Protein AF-A0A2I0IIH4-F1 (afdb_monomer_lite)

Radius of gyration: 18.29 Å; chains: 1; bounding box: 28×23×61 Å

pLDDT: mean 74.37, std 15.74, range [50.78, 95.94]

Organism: Punica granatum (NCBI:txid22663)

Structure (mmCIF, N/CA/C/O backbone):
data_AF-A0A2I0IIH4-F1
#
_entry.id   AF-A0A2I0IIH4-F1
#
loop_
_atom_site.group_PDB
_atom_site.id
_atom_site.type_symbol
_atom_site.label_atom_id
_atom_site.label_alt_id
_atom_site.label_comp_id
_atom_site.label_asym_id
_atom_site.label_entity_id
_atom_site.label_seq_id
_atom_site.pdbx_PDB_ins_code
_atom_site.Cartn_x
_atom_site.Cartn_y
_atom_site.Cartn_z
_atom_site.occupancy
_atom_site.B_iso_or_equiv
_atom_site.auth_seq_id
_atom_site.auth_comp_id
_atom_site.auth_asym_id
_atom_site.auth_atom_id
_atom_site.pdbx_PDB_model_num
ATOM 1 N N . MET A 1 1 ? -6.801 -5.791 16.199 1.00 65.44 1 MET A N 1
ATOM 2 C CA . MET A 1 1 ? -7.485 -6.075 14.915 1.00 65.44 1 MET A CA 1
ATOM 3 C C . MET A 1 1 ? -6.953 -5.133 13.851 1.00 65.44 1 MET A C 1
ATOM 5 O O . MET A 1 1 ? -6.608 -4.003 14.171 1.00 65.44 1 MET A O 1
ATOM 9 N N . GLU A 1 2 ? -6.829 -5.602 12.614 1.00 83.62 2 GLU A N 1
ATOM 10 C CA . GLU A 1 2 ? -6.387 -4.783 11.482 1.00 83.62 2 GLU A CA 1
ATOM 11 C C . GLU A 1 2 ? -7.613 -4.146 10.827 1.00 83.62 2 GLU A C 1
ATOM 13 O O . GLU A 1 2 ? -8.373 -4.831 10.141 1.00 83.62 2 GLU A O 1
ATOM 18 N N . ALA A 1 3 ? -7.846 -2.858 11.085 1.00 90.31 3 ALA A N 1
ATOM 19 C CA . ALA A 1 3 ? -9.035 -2.169 10.597 1.00 90.31 3 ALA A CA 1
ATOM 20 C C . ALA A 1 3 ? -9.043 -2.113 9.064 1.00 90.31 3 ALA A C 1
ATOM 22 O O . ALA A 1 3 ? -10.098 -2.294 8.465 1.00 90.31 3 ALA A O 1
ATOM 23 N N . TYR A 1 4 ? -7.876 -1.981 8.416 1.00 93.00 4 TYR A N 1
ATOM 24 C CA . TYR A 1 4 ? -7.776 -1.941 6.950 1.00 93.00 4 TYR A CA 1
ATOM 25 C C . TYR A 1 4 ? -8.327 -3.192 6.236 1.00 93.00 4 TYR A C 1
ATOM 27 O O . TYR A 1 4 ? -8.836 -3.078 5.114 1.00 93.00 4 TYR A O 1
ATOM 35 N N . LYS A 1 5 ? -8.290 -4.365 6.891 1.00 92.94 5 LYS A N 1
ATOM 36 C CA . LYS A 1 5 ? -8.806 -5.639 6.355 1.00 92.94 5 LYS A CA 1
ATOM 37 C C . LYS A 1 5 ? -10.307 -5.838 6.556 1.00 92.94 5 LYS A C 1
ATOM 39 O O . LYS A 1 5 ? -10.882 -6.699 5.897 1.00 92.94 5 LYS A O 1
ATOM 44 N N . ASN A 1 6 ? -10.948 -5.084 7.448 1.00 93.44 6 ASN A N 1
ATOM 45 C CA . ASN A 1 6 ? -12.371 -5.251 7.724 1.00 93.44 6 ASN A CA 1
ATOM 46 C C . ASN A 1 6 ? -13.216 -4.506 6.673 1.00 93.44 6 ASN A C 1
ATOM 48 O O . ASN A 1 6 ? -13.168 -3.276 6.633 1.00 93.44 6 ASN A O 1
ATOM 52 N N . PRO A 1 7 ? -14.026 -5.198 5.850 1.00 92.94 7 PRO A N 1
ATOM 53 C CA . PRO A 1 7 ? -14.861 -4.544 4.843 1.00 92.94 7 PRO A CA 1
ATOM 54 C C . PRO A 1 7 ? -16.009 -3.719 5.444 1.00 92.94 7 PRO A C 1
ATOM 56 O O . PRO A 1 7 ? -16.503 -2.819 4.776 1.00 92.94 7 PRO A O 1
ATOM 59 N N . ASN A 1 8 ? -16.406 -3.984 6.695 1.00 94.94 8 ASN A N 1
ATOM 60 C CA . ASN A 1 8 ? -17.495 -3.271 7.377 1.00 94.94 8 ASN A CA 1
ATOM 61 C C . ASN A 1 8 ? -17.047 -1.950 8.028 1.00 94.94 8 ASN A C 1
ATOM 63 O O . ASN A 1 8 ? -17.870 -1.197 8.541 1.00 94.94 8 ASN A O 1
ATOM 67 N N . THR A 1 9 ? -15.741 -1.677 8.073 1.00 93.31 9 THR A N 1
ATOM 68 C CA . THR A 1 9 ? -15.199 -0.430 8.626 1.00 93.31 9 THR A CA 1
ATOM 69 C C . THR A 1 9 ? -15.256 0.682 7.569 1.00 93.31 9 THR A C 1
ATOM 71 O O . THR A 1 9 ? -14.963 0.399 6.403 1.00 93.31 9 THR A O 1
ATOM 74 N N . PRO A 1 10 ? -15.577 1.945 7.928 1.00 95.94 10 PRO A N 1
ATOM 75 C CA . PRO A 1 10 ? -15.609 3.031 6.952 1.00 95.94 10 PRO A CA 1
ATOM 76 C C . PRO A 1 10 ? -14.255 3.213 6.264 1.00 95.94 10 PRO A C 1
ATOM 78 O O . PRO A 1 10 ? -13.195 2.980 6.859 1.00 95.94 10 PRO A O 1
ATOM 81 N N . ILE A 1 11 ? -14.288 3.621 4.997 1.00 94.25 11 ILE A N 1
ATOM 82 C CA . ILE A 1 11 ? -13.104 3.616 4.137 1.00 94.25 11 ILE A CA 1
ATOM 83 C C . ILE A 1 11 ? -11.998 4.531 4.666 1.00 94.25 11 ILE A C 1
ATOM 85 O O . ILE A 1 11 ? -10.831 4.153 4.641 1.00 94.25 11 ILE A O 1
ATOM 89 N N . GLU A 1 12 ? -12.348 5.673 5.250 1.00 95.69 12 GLU A N 1
ATOM 90 C CA . GLU A 1 12 ? -11.403 6.637 5.811 1.00 95.69 12 GLU A CA 1
ATOM 91 C C . GLU A 1 12 ? -10.598 6.021 6.959 1.00 95.69 12 GLU A C 1
ATOM 93 O O . GLU A 1 12 ? -9.392 6.244 7.072 1.00 95.69 12 GLU A O 1
ATOM 98 N N . TYR A 1 13 ? -11.243 5.201 7.793 1.00 94.81 13 TYR A N 1
ATOM 99 C CA . TYR A 1 13 ? -10.574 4.486 8.879 1.00 94.81 13 TYR A CA 1
ATOM 100 C C . TYR A 1 13 ? -9.669 3.376 8.348 1.00 94.81 13 TYR A C 1
ATOM 102 O O . TYR A 1 13 ? -8.558 3.204 8.848 1.00 94.81 13 TYR A O 1
ATOM 110 N N . ARG A 1 14 ? -10.103 2.662 7.304 1.00 95.94 14 ARG A N 1
ATOM 111 C CA . ARG A 1 14 ? -9.295 1.621 6.652 1.00 95.94 14 ARG A CA 1
ATOM 112 C C . ARG A 1 14 ? -8.045 2.204 5.999 1.00 95.94 14 ARG A C 1
ATOM 114 O O . ARG A 1 14 ? -6.960 1.656 6.165 1.00 95.94 14 ARG A O 1
ATOM 121 N N . VAL A 1 15 ? -8.188 3.332 5.306 1.00 94.19 15 VAL A N 1
ATOM 122 C CA . VAL A 1 15 ? -7.082 4.054 4.663 1.00 94.19 15 VAL A CA 1
ATOM 123 C C . VAL A 1 15 ? -6.103 4.588 5.708 1.00 94.19 15 VAL A C 1
ATOM 125 O O . VAL A 1 15 ? -4.897 4.400 5.559 1.00 94.19 15 VAL A O 1
ATOM 128 N N . ARG A 1 16 ? -6.596 5.203 6.792 1.00 95.31 16 ARG A N 1
ATOM 129 C CA . ARG A 1 16 ? -5.741 5.702 7.884 1.00 95.31 16 ARG A CA 1
ATOM 130 C C . ARG A 1 16 ? -4.955 4.582 8.568 1.00 95.31 16 ARG A C 1
ATOM 132 O O . ARG A 1 16 ? -3.753 4.737 8.767 1.00 95.31 16 ARG A O 1
ATOM 139 N N . ASP A 1 17 ? -5.603 3.461 8.885 1.00 94.56 17 ASP A N 1
ATOM 140 C CA . ASP A 1 17 ? -4.942 2.298 9.496 1.00 94.56 17 ASP A CA 1
ATOM 141 C C . ASP A 1 17 ? -3.918 1.658 8.543 1.00 94.56 17 ASP A C 1
ATOM 143 O O . ASP A 1 17 ? -2.833 1.282 8.979 1.00 94.56 17 ASP A O 1
ATOM 147 N N . LEU A 1 18 ? -4.206 1.600 7.237 1.00 93.31 18 LEU A N 1
ATOM 148 C CA . LEU A 1 18 ? -3.268 1.098 6.229 1.00 93.31 18 LEU A CA 1
ATOM 149 C C . LEU A 1 18 ? -2.033 2.001 6.093 1.00 93.31 18 LEU A C 1
ATOM 151 O O . LEU A 1 18 ? -0.907 1.542 6.268 1.00 93.31 18 LEU A O 1
ATOM 155 N N . ILE A 1 19 ? -2.224 3.298 5.830 1.00 92.62 19 ILE A N 1
ATOM 156 C CA . ILE A 1 19 ? -1.122 4.257 5.625 1.00 92.62 19 ILE A CA 1
ATOM 157 C C . ILE A 1 19 ? -0.268 4.413 6.892 1.00 92.62 19 ILE A C 1
ATOM 159 O O . ILE A 1 19 ? 0.945 4.627 6.791 1.00 92.62 19 ILE A O 1
ATOM 163 N N . GLY A 1 20 ? -0.882 4.304 8.074 1.00 93.88 20 GLY A N 1
ATOM 164 C CA . GLY A 1 20 ? -0.184 4.336 9.360 1.00 9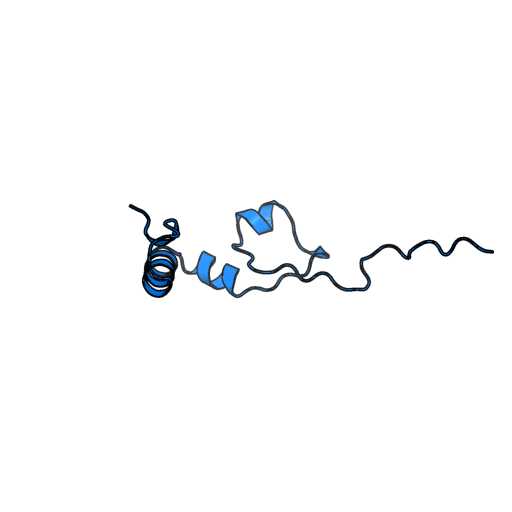3.88 20 GLY A CA 1
ATOM 165 C C . GLY A 1 20 ? 0.750 3.143 9.584 1.00 93.88 20 GLY A C 1
ATOM 166 O O . GLY A 1 20 ? 1.727 3.275 10.314 1.00 93.88 20 GLY A O 1
ATOM 167 N N . ARG A 1 21 ? 0.487 2.004 8.932 1.00 91.88 21 ARG A N 1
ATOM 168 C CA . ARG A 1 21 ? 1.293 0.775 9.037 1.00 91.88 21 ARG A CA 1
ATOM 169 C C . ARG A 1 21 ? 2.323 0.615 7.920 1.00 91.88 21 ARG A C 1
ATOM 171 O O . ARG A 1 21 ? 3.247 -0.173 8.076 1.00 91.88 21 ARG A O 1
ATOM 178 N N . MET A 1 22 ? 2.177 1.346 6.815 1.00 90.25 22 MET A N 1
ATOM 179 C CA . MET A 1 22 ? 3.114 1.287 5.691 1.00 90.25 22 MET A CA 1
ATOM 180 C C . MET A 1 22 ? 4.427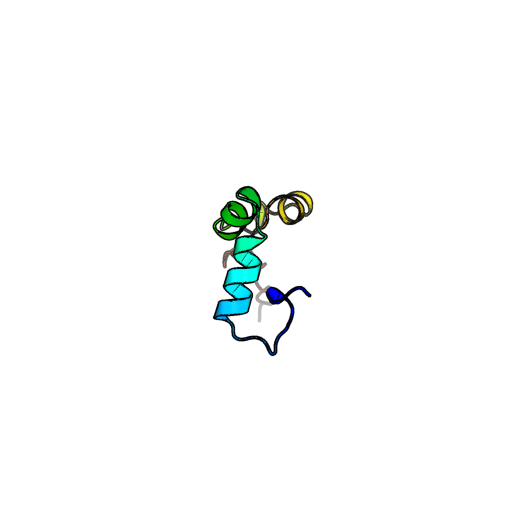 2.013 5.996 1.00 90.25 22 MET A C 1
ATOM 182 O O . MET A 1 22 ? 4.445 3.183 6.395 1.00 90.25 22 MET A O 1
ATOM 186 N N . SER A 1 23 ? 5.534 1.347 5.692 1.00 90.81 23 SER A N 1
ATOM 187 C CA . SER A 1 23 ? 6.862 1.942 5.579 1.00 90.81 23 SER A CA 1
ATOM 188 C C . SER A 1 23 ? 6.943 2.926 4.406 1.00 90.81 23 SER A C 1
ATOM 190 O O . SER A 1 23 ? 6.138 2.906 3.471 1.00 90.81 23 SER A O 1
ATOM 192 N N . LEU A 1 24 ? 7.958 3.796 4.422 1.00 88.81 24 LEU A N 1
ATOM 193 C CA . LEU A 1 24 ? 8.203 4.738 3.325 1.00 88.81 24 LEU A CA 1
ATOM 194 C C . LEU A 1 24 ? 8.422 4.016 1.984 1.00 88.81 24 LEU A C 1
ATOM 196 O O . LEU A 1 24 ? 7.909 4.462 0.961 1.00 88.81 24 LEU A O 1
ATOM 200 N N . LYS A 1 25 ? 9.129 2.878 1.996 1.00 84.19 25 LYS A N 1
ATOM 201 C CA . LYS A 1 25 ? 9.364 2.051 0.804 1.00 84.19 25 LYS A CA 1
ATOM 202 C C . LYS A 1 25 ? 8.049 1.555 0.199 1.00 84.19 25 LYS A C 1
ATOM 204 O O . LYS A 1 25 ? 7.868 1.645 -1.010 1.00 84.19 25 LYS A O 1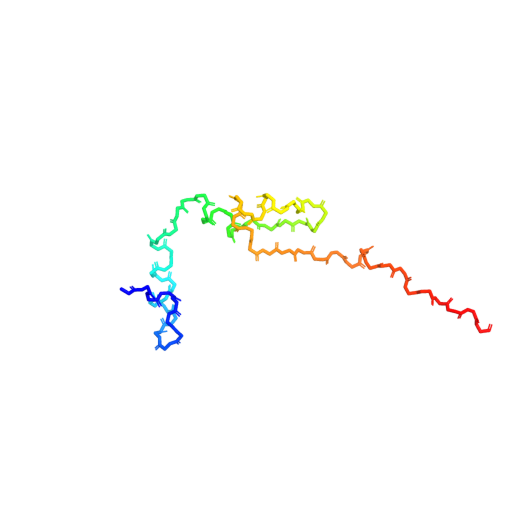
ATOM 209 N N . GLU A 1 26 ? 7.124 1.083 1.033 1.00 84.88 26 GLU A N 1
ATOM 210 C CA . GLU A 1 26 ? 5.814 0.606 0.576 1.00 84.88 26 GLU A CA 1
ATOM 211 C C . GLU A 1 26 ? 4.964 1.747 0.006 1.00 84.88 26 GLU A C 1
ATOM 213 O O . GLU A 1 26 ? 4.326 1.577 -1.030 1.00 84.88 26 GLU A O 1
ATOM 218 N N . LYS A 1 27 ? 5.012 2.937 0.620 1.00 88.12 27 LYS A N 1
ATOM 219 C CA . LYS A 1 27 ? 4.330 4.136 0.101 1.00 88.12 27 LYS A CA 1
ATOM 220 C C . LYS A 1 27 ? 4.864 4.545 -1.272 1.00 88.12 27 LYS A C 1
ATOM 222 O O . LYS A 1 27 ? 4.077 4.798 -2.177 1.00 88.12 27 LYS A O 1
ATOM 227 N N . ILE A 1 28 ? 6.187 4.560 -1.444 1.00 85.25 28 ILE A N 1
ATOM 228 C CA . ILE A 1 28 ? 6.829 4.863 -2.734 1.00 85.25 28 ILE A CA 1
ATOM 229 C C . ILE A 1 28 ? 6.478 3.796 -3.777 1.00 85.25 28 ILE A C 1
ATOM 231 O O . ILE A 1 28 ? 6.164 4.134 -4.919 1.00 85.25 28 ILE A O 1
ATOM 235 N N . GLY A 1 29 ? 6.465 2.517 -3.389 1.00 83.06 29 GLY A N 1
ATOM 236 C CA . GLY A 1 29 ? 6.030 1.431 -4.267 1.00 83.06 29 GLY A CA 1
ATOM 237 C C . GLY A 1 29 ? 4.615 1.666 -4.795 1.00 83.06 29 GLY A C 1
ATOM 238 O O . GLY A 1 29 ? 4.388 1.573 -6.001 1.00 83.06 29 GLY A O 1
ATOM 239 N N . GLN A 1 30 ? 3.697 2.082 -3.914 1.00 82.75 30 GLN A N 1
ATOM 240 C CA . GLN A 1 30 ? 2.310 2.360 -4.285 1.00 82.75 30 GLN A CA 1
ATOM 241 C C . GLN A 1 30 ? 2.137 3.584 -5.200 1.00 82.75 30 GLN A C 1
ATOM 243 O O . GLN A 1 30 ? 1.084 3.758 -5.798 1.00 82.75 30 GLN A O 1
ATOM 248 N N . MET A 1 31 ? 3.144 4.450 -5.323 1.00 83.62 31 MET A N 1
ATOM 249 C CA . MET A 1 31 ? 3.141 5.585 -6.257 1.00 83.62 31 MET A CA 1
ATOM 250 C C . MET A 1 31 ? 3.854 5.261 -7.578 1.00 83.62 31 MET A C 1
ATOM 252 O O . MET A 1 31 ? 3.889 6.090 -8.486 1.00 83.62 31 MET A O 1
ATOM 256 N N . THR A 1 32 ? 4.441 4.067 -7.694 1.00 78.94 32 THR A N 1
ATOM 257 C CA . THR A 1 32 ? 5.252 3.667 -8.845 1.00 78.94 32 THR A CA 1
ATOM 258 C C . THR A 1 32 ? 4.408 2.901 -9.864 1.00 78.94 32 THR A C 1
ATOM 260 O O . THR A 1 32 ? 3.851 1.844 -9.565 1.00 78.94 32 THR A O 1
ATOM 263 N N . MET A 1 33 ? 4.365 3.398 -11.102 1.00 71.19 33 MET A N 1
ATOM 264 C CA . MET A 1 33 ? 3.729 2.723 -12.237 1.00 71.19 33 MET A CA 1
ATOM 265 C C . MET A 1 33 ? 4.796 2.004 -13.071 1.00 71.19 33 MET A C 1
ATOM 267 O O . MET A 1 33 ? 5.665 2.651 -13.651 1.00 71.19 33 MET A O 1
ATOM 271 N N . THR A 1 34 ? 4.743 0.669 -13.131 1.00 67.25 34 THR A N 1
ATOM 272 C CA . THR A 1 34 ? 5.737 -0.142 -13.858 1.00 67.25 34 THR A CA 1
ATOM 273 C C . THR A 1 34 ? 5.116 -0.763 -15.109 1.00 67.25 34 THR A C 1
ATOM 275 O O . THR A 1 34 ? 4.005 -1.292 -15.078 1.00 67.25 34 THR A O 1
ATOM 278 N N . GLY A 1 35 ? 5.834 -0.713 -16.233 1.00 59.97 35 GLY A N 1
ATOM 279 C CA . GLY A 1 35 ? 5.422 -1.395 -17.462 1.00 59.97 35 GLY A CA 1
ATOM 280 C C . GLY A 1 35 ? 5.576 -2.915 -17.342 1.00 59.97 35 GLY A C 1
ATOM 281 O O . GLY A 1 35 ? 6.574 -3.392 -16.801 1.00 59.97 35 GLY A O 1
ATOM 282 N N . LYS A 1 36 ? 4.619 -3.681 -17.889 1.00 58.72 36 LYS A N 1
ATOM 283 C CA . LYS A 1 36 ? 4.564 -5.159 -17.813 1.00 58.72 36 LYS A CA 1
ATOM 284 C C . LYS A 1 36 ? 5.885 -5.866 -18.172 1.00 58.72 36 LYS A C 1
ATOM 286 O O . LYS A 1 36 ? 6.193 -6.903 -17.597 1.00 58.72 36 LYS A O 1
ATOM 291 N N . GLY A 1 37 ? 6.694 -5.285 -19.064 1.00 57.12 37 GLY A N 1
ATOM 292 C CA . GLY A 1 37 ? 7.990 -5.836 -19.488 1.00 57.12 37 GLY A CA 1
ATOM 293 C C . GLY A 1 37 ? 9.119 -5.800 -18.446 1.00 57.12 37 GLY A C 1
ATOM 294 O O . GLY A 1 37 ? 10.117 -6.485 -18.631 1.00 57.12 37 GLY A O 1
ATOM 295 N N . SER A 1 38 ? 8.976 -5.041 -17.354 1.00 57.78 38 SER A N 1
ATOM 296 C CA . SER A 1 38 ? 9.987 -4.923 -16.287 1.00 57.78 38 SER A CA 1
ATOM 297 C C . SER A 1 38 ? 9.589 -5.646 -14.991 1.00 57.78 38 SER A C 1
ATOM 299 O O . SER A 1 38 ? 10.273 -5.518 -13.972 1.00 57.78 38 SER A O 1
ATOM 301 N N . LEU A 1 39 ? 8.476 -6.385 -14.993 1.00 62.97 39 LEU A N 1
ATOM 302 C CA . LEU A 1 39 ? 7.957 -7.044 -13.797 1.00 62.97 39 LEU A CA 1
ATOM 303 C C . LEU A 1 39 ? 8.619 -8.406 -13.611 1.00 62.97 39 LEU A C 1
ATOM 305 O O . LEU A 1 39 ? 8.301 -9.370 -14.301 1.00 62.97 39 LEU A O 1
ATOM 309 N N . THR A 1 40 ? 9.515 -8.496 -12.633 1.00 61.31 40 THR A N 1
ATOM 310 C CA . THR A 1 40 ? 9.945 -9.787 -12.090 1.00 61.31 40 THR A CA 1
ATOM 311 C C . THR A 1 40 ? 9.112 -10.122 -10.847 1.00 61.31 40 THR A C 1
ATOM 313 O O . THR A 1 40 ? 8.718 -9.212 -10.113 1.00 61.31 40 THR A O 1
ATOM 316 N N . PRO A 1 41 ? 8.847 -11.409 -10.551 1.00 64.12 41 PRO A N 1
ATOM 317 C CA . PRO A 1 41 ? 8.142 -1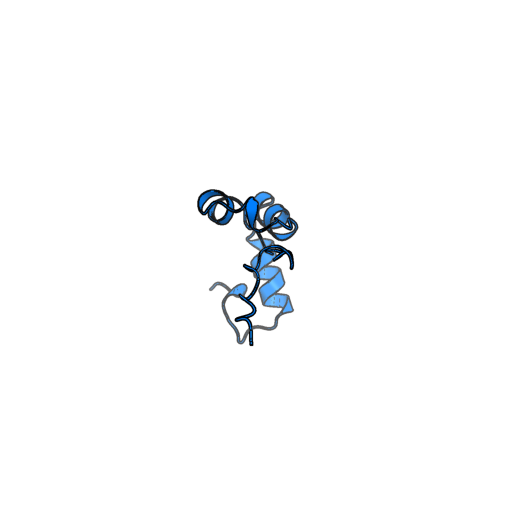1.810 -9.328 1.00 64.12 41 PRO A CA 1
ATOM 318 C C . PRO A 1 41 ? 8.810 -11.276 -8.054 1.00 64.12 41 PRO A C 1
ATOM 320 O O . PRO A 1 41 ? 8.138 -10.988 -7.068 1.00 64.12 41 PRO A O 1
ATOM 323 N N . THR A 1 42 ? 10.133 -11.107 -8.093 1.00 60.44 42 THR A N 1
ATOM 324 C CA . THR A 1 42 ? 10.935 -10.496 -7.031 1.00 60.44 42 THR A CA 1
ATOM 325 C C . THR A 1 42 ? 10.644 -9.000 -6.900 1.00 60.44 42 THR A C 1
ATOM 327 O O . THR A 1 42 ? 10.368 -8.532 -5.801 1.00 60.44 42 THR A O 1
ATOM 330 N N . ALA A 1 43 ? 10.578 -8.259 -8.013 1.00 62.00 43 ALA A N 1
ATOM 331 C CA . ALA A 1 43 ? 10.211 -6.842 -8.001 1.00 62.00 43 ALA A CA 1
ATOM 332 C C . ALA A 1 43 ? 8.783 -6.590 -7.486 1.00 62.00 43 ALA A C 1
ATOM 334 O O . ALA A 1 43 ? 8.543 -5.553 -6.880 1.00 62.00 43 ALA A O 1
ATOM 335 N N . LEU A 1 44 ? 7.858 -7.539 -7.675 1.00 64.62 44 LEU A N 1
ATOM 336 C CA . LEU A 1 44 ? 6.483 -7.457 -7.163 1.00 64.62 44 LEU A CA 1
ATOM 337 C C . LEU A 1 44 ? 6.377 -7.767 -5.658 1.00 64.62 44 LEU A C 1
ATOM 339 O O . LEU A 1 44 ? 5.462 -7.299 -4.986 1.00 64.62 44 LEU A O 1
ATOM 343 N N . ARG A 1 45 ? 7.295 -8.585 -5.133 1.00 64.44 45 ARG A N 1
ATOM 344 C CA . ARG A 1 45 ? 7.383 -8.902 -3.699 1.00 64.44 45 ARG A CA 1
ATOM 345 C C . ARG A 1 45 ? 8.101 -7.802 -2.921 1.00 64.44 45 ARG A C 1
ATOM 347 O O . ARG A 1 45 ? 7.673 -7.465 -1.823 1.00 64.44 45 ARG A O 1
ATOM 354 N N . ASP A 1 46 ? 9.162 -7.242 -3.497 1.00 62.53 46 ASP A N 1
ATO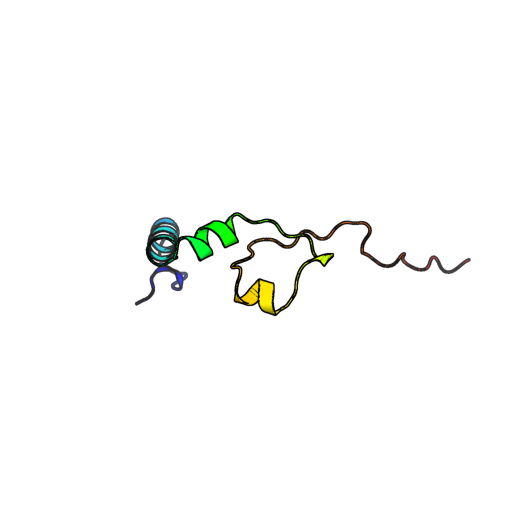M 355 C CA . ASP A 1 46 ? 10.026 -6.267 -2.825 1.00 62.53 46 ASP A CA 1
ATOM 356 C C . ASP A 1 46 ? 9.614 -4.813 -3.063 1.00 62.53 46 ASP A C 1
ATOM 358 O O . ASP A 1 46 ? 9.875 -3.950 -2.218 1.00 62.53 46 ASP A O 1
ATOM 362 N N . GLY A 1 47 ? 9.016 -4.529 -4.218 1.00 60.56 47 GLY A N 1
ATOM 363 C CA . GLY A 1 47 ? 8.395 -3.259 -4.548 1.00 60.56 47 GLY A CA 1
ATOM 364 C C . GLY A 1 47 ? 6.890 -3.434 -4.460 1.00 60.56 47 GLY A C 1
ATOM 365 O O . GLY A 1 47 ? 6.321 -4.277 -5.143 1.00 60.56 47 GLY A O 1
ATOM 366 N N . SER A 1 48 ? 6.230 -2.645 -3.619 1.00 61.31 48 SER A N 1
ATOM 367 C CA . SER A 1 48 ? 4.769 -2.603 -3.512 1.00 61.31 48 SER A CA 1
ATOM 368 C C . SER A 1 48 ? 4.144 -1.978 -4.766 1.00 61.31 48 SER A C 1
ATOM 370 O O . SER A 1 48 ? 3.516 -0.933 -4.677 1.00 61.31 48 SER A O 1
ATOM 372 N N . VAL A 1 49 ? 4.378 -2.560 -5.944 1.00 62.69 49 VAL A N 1
ATOM 373 C CA . VAL A 1 49 ? 3.926 -2.047 -7.241 1.00 62.69 49 VAL A CA 1
ATOM 374 C C . VAL A 1 49 ? 2.401 -2.027 -7.262 1.00 62.69 49 VAL A C 1
ATOM 376 O O . VAL A 1 49 ? 1.763 -3.060 -7.067 1.00 62.69 49 VAL A O 1
ATOM 379 N N . VAL A 1 50 ? 1.820 -0.852 -7.512 1.00 61.69 50 VAL A N 1
ATOM 380 C CA . VAL A 1 50 ? 0.361 -0.661 -7.460 1.00 61.69 50 VAL A CA 1
ATOM 381 C C . VAL A 1 50 ? -0.342 -0.964 -8.777 1.00 61.69 50 VAL A C 1
ATOM 383 O O . VAL A 1 50 ? -1.484 -1.414 -8.782 1.00 61.69 50 VAL A O 1
ATOM 386 N N . VAL A 1 51 ? 0.315 -0.695 -9.906 1.00 65.44 51 VAL A N 1
ATOM 387 C CA . VAL A 1 51 ? -0.328 -0.699 -11.221 1.00 65.44 51 VAL A CA 1
ATOM 388 C C . VAL A 1 51 ? 0.629 -1.258 -12.259 1.00 65.44 51 VAL A C 1
ATOM 390 O O . VAL A 1 51 ? 1.778 -0.825 -12.384 1.00 65.44 51 VAL A O 1
ATOM 393 N N . VAL A 1 52 ? 0.102 -2.205 -13.029 1.00 67.38 52 VAL A N 1
ATOM 394 C CA . VAL A 1 52 ? 0.731 -2.766 -14.219 1.00 67.38 52 VAL A CA 1
ATOM 395 C C . VAL A 1 52 ? 0.014 -2.194 -15.428 1.00 67.38 52 VAL A C 1
ATOM 397 O O . VAL A 1 52 ? -1.174 -2.447 -15.620 1.00 67.38 52 VAL A O 1
ATOM 400 N N . LEU A 1 53 ? 0.729 -1.421 -16.243 1.00 64.31 53 LEU A N 1
ATOM 401 C CA . LEU A 1 53 ? 0.176 -0.928 -17.499 1.00 64.31 53 LEU A CA 1
ATOM 402 C C . LEU A 1 53 ? 0.397 -1.975 -18.595 1.00 64.31 53 LEU A C 1
ATOM 404 O O . LEU A 1 53 ? 1.539 -2.299 -18.940 1.00 64.31 53 LEU A O 1
ATOM 408 N N . GLU A 1 54 ? -0.694 -2.489 -19.160 1.00 63.81 54 GLU A N 1
ATOM 409 C CA . GLU A 1 54 ? -0.642 -3.272 -20.391 1.00 63.81 54 GLU A CA 1
ATOM 410 C C . GLU A 1 54 ? -0.594 -2.323 -21.587 1.00 63.81 54 GLU A C 1
ATOM 412 O O . GLU A 1 54 ? -1.535 -1.583 -21.866 1.00 63.81 54 GLU A O 1
ATOM 417 N N . SER A 1 55 ? 0.528 -2.315 -22.306 1.00 62.81 55 SER A N 1
ATOM 418 C CA . SER A 1 55 ? 0.609 -1.576 -23.562 1.00 62.81 55 SER A CA 1
ATOM 419 C C . SER A 1 55 ? -0.214 -2.304 -24.638 1.00 62.81 55 SER A C 1
ATOM 421 O O . SER A 1 55 ? -0.017 -3.512 -24.815 1.00 62.81 55 SER A O 1
ATOM 423 N N . PRO A 1 56 ? -1.050 -1.607 -25.433 1.00 59.81 56 PRO A N 1
ATOM 424 C CA . PRO A 1 56 ? -1.904 -2.228 -26.458 1.00 59.81 56 PRO A CA 1
ATOM 425 C C . PRO A 1 56 ? -1.125 -2.984 -27.551 1.00 59.81 56 PRO A C 1
ATOM 427 O O . PRO A 1 56 ? -1.678 -3.829 -28.242 1.00 59.81 56 PRO A O 1
ATOM 430 N N . ARG A 1 57 ? 0.187 -2.744 -27.679 1.00 59.12 57 ARG A N 1
ATOM 431 C CA . ARG A 1 57 ? 1.087 -3.418 -28.632 1.00 59.12 57 ARG A CA 1
ATOM 432 C C . ARG A 1 57 ? 1.605 -4.791 -28.158 1.00 59.12 57 ARG A C 1
ATOM 434 O O . ARG A 1 57 ? 2.338 -5.442 -28.890 1.00 59.12 57 ARG A O 1
ATOM 441 N N . SER A 1 58 ? 1.273 -5.214 -26.936 1.00 55.16 58 SER A N 1
ATOM 442 C CA . SER A 1 58 ? 1.768 -6.470 -26.339 1.00 55.16 58 SER A CA 1
ATOM 443 C C . SER A 1 58 ? 0.837 -7.674 -26.523 1.00 55.16 58 SER A C 1
ATOM 445 O O . SER A 1 58 ? 1.201 -8.787 -26.148 1.00 55.16 58 SER A O 1
ATOM 447 N N . SER A 1 59 ? -0.343 -7.470 -27.116 1.00 56.25 59 SER A N 1
ATOM 448 C CA . SER A 1 59 ? -1.211 -8.572 -27.532 1.00 56.25 59 SER A CA 1
ATOM 449 C C . SER A 1 59 ? -0.653 -9.182 -28.823 1.00 56.25 59 SER A C 1
ATOM 451 O O . SER A 1 59 ? -0.314 -8.417 -29.732 1.00 56.25 59 SER A O 1
ATOM 453 N N . PRO A 1 60 ? -0.527 -10.518 -28.940 1.00 57.44 60 PRO A N 1
ATOM 454 C CA . PRO A 1 60 ? -0.175 -11.127 -30.216 1.00 57.44 60 PRO A CA 1
ATOM 455 C C . PRO A 1 60 ? -1.210 -10.690 -31.262 1.00 57.44 60 PRO A C 1
ATOM 457 O O . PRO A 1 60 ? -2.395 -10.594 -30.927 1.00 57.44 60 PRO A O 1
ATOM 460 N N . PRO A 1 61 ? -0.798 -10.381 -32.506 1.00 55.25 61 PRO A N 1
ATOM 461 C CA . PRO A 1 61 ? -1.759 -10.077 -33.551 1.00 55.25 61 PRO A CA 1
ATOM 462 C C . PRO A 1 61 ? -2.710 -11.268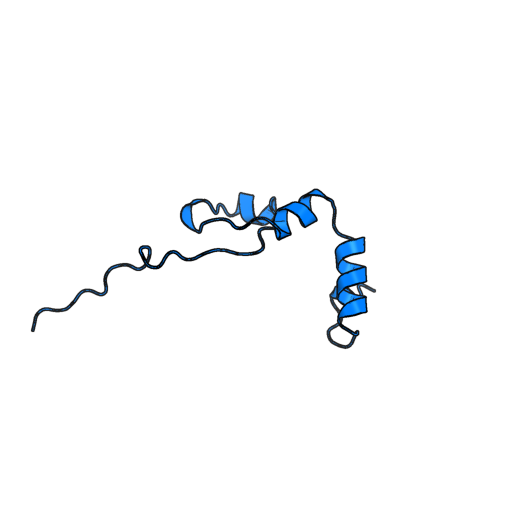 -33.649 1.00 55.25 61 PRO A C 1
ATOM 464 O O . PRO A 1 61 ? -2.265 -12.399 -33.848 1.00 55.25 61 PRO A O 1
ATOM 467 N N . HIS A 1 62 ? -4.010 -11.024 -33.465 1.00 56.88 62 HIS A N 1
ATOM 468 C CA . HIS A 1 62 ? -5.028 -11.990 -33.852 1.00 56.88 62 HIS A CA 1
ATOM 469 C C . HIS A 1 62 ? -4.709 -12.384 -35.292 1.00 56.88 62 HIS A C 1
ATOM 471 O O . HIS A 1 62 ? -4.716 -11.532 -36.181 1.00 56.88 62 HIS A O 1
ATOM 477 N N . SER A 1 63 ? -4.352 -13.649 -35.506 1.00 54.94 63 SER A N 1
ATOM 478 C CA . SER A 1 63 ? -4.163 -14.197 -36.838 1.00 54.94 63 SER A CA 1
ATOM 479 C C . SER A 1 63 ? -5.467 -13.987 -37.601 1.00 54.94 63 SER A C 1
ATOM 481 O O . SER A 1 63 ? -6.452 -14.686 -37.356 1.00 54.94 63 SER A O 1
ATOM 483 N N . LEU A 1 64 ? -5.492 -12.997 -38.491 1.00 55.00 64 LEU A N 1
ATOM 484 C CA . LEU A 1 64 ? -6.500 -12.921 -39.534 1.00 55.00 64 LEU A CA 1
ATOM 485 C C . LEU A 1 64 ? -6.311 -14.191 -40.364 1.00 55.00 64 LEU A C 1
ATOM 487 O O . LEU A 1 64 ? -5.327 -14.323 -41.089 1.00 55.00 64 LEU A O 1
ATOM 491 N N . SER A 1 65 ? -7.200 -15.166 -40.174 1.00 51.16 65 SER A N 1
ATOM 492 C CA . SER A 1 65 ? -7.295 -16.295 -41.096 1.00 51.16 65 SER A CA 1
ATOM 493 C C . SER A 1 65 ? -7.683 -15.718 -42.459 1.00 51.16 65 SER A C 1
ATOM 495 O O . SER A 1 65 ? -8.645 -14.945 -42.508 1.00 51.16 65 SER A O 1
ATOM 497 N N . PRO A 1 66 ? -6.939 -16.005 -43.540 1.00 53.41 66 PRO A N 1
ATOM 498 C CA . PRO A 1 66 ? -7.320 -15.538 -44.862 1.00 53.41 66 PRO A CA 1
ATOM 499 C C . PRO A 1 66 ? -8.620 -16.239 -45.273 1.00 53.41 66 PRO A C 1
ATOM 501 O O . PRO A 1 66 ? -8.742 -17.456 -45.118 1.00 53.41 66 PRO A O 1
ATOM 504 N N . ALA A 1 67 ? -9.588 -15.439 -45.720 1.00 50.78 67 ALA A N 1
ATOM 505 C CA . ALA A 1 67 ? -10.797 -15.894 -46.401 1.00 50.78 67 ALA A CA 1
ATOM 506 C C . ALA A 1 67 ? -10.501 -16.201 -47.873 1.00 50.78 67 ALA A C 1
ATOM 508 O O . ALA A 1 67 ? -9.574 -15.559 -48.424 1.00 50.78 67 ALA A O 1
#

InterPro domains:
  IPR017853 Glycoside hydrolase superfamily [SSF51445] (3-57)
  IPR036962 Glycoside hydrolase, family 3, N-terminal domain superfamily [G3DSA:3.20.20.300] (2-66)

Secondary structure (DSSP, 8-state):
--GGG-TTS-HHHHHHHHHHH--HHHHHHHT-EEEGGG--HHHHHHS---EEE--GGGSPP------

Foldseek 3Di:
DQLLPDPPHDPVVNVCSVVVPDDPQQVVLLVDEDEPVPDDVVCVVRRVHNYYDDDPVPDDPPPPDDD

Sequence (67 aa):
MEAYKNPNTPIEYRVRDLIGRMSLKEKIGQMTMTGKGSLTPTALRDGSVVVVLESPRSSPPHSLSPA